Protein AF-A0AAD9IEH4-F1 (afdb_monomer_lite)

Sequence (125 aa):
MYKKLEMRAYPLPAQCAGTPILLVATNGQPGRPALPDRVPAGSHEATVAGTVTFDGNEFFMTQESFEAASDRHLIPSGQNMAFAWSGEPMYGWRVKHTETWIPSPPMPALERLERSIFRVTQPPE

Radius of gyration: 15.1 Å; chains: 1; bounding box: 33×26×39 Å

Structure (mmCIF, N/CA/C/O backbone):
data_AF-A0AAD9IEH4-F1
#
_entry.id   AF-A0AAD9IEH4-F1
#
loop_
_atom_site.group_PDB
_atom_site.id
_atom_site.type_symbol
_atom_site.label_atom_id
_atom_site.label_alt_id
_atom_site.label_comp_id
_atom_site.label_asym_id
_atom_site.label_entity_id
_atom_site.label_seq_id
_atom_site.pdbx_PDB_ins_code
_atom_site.Cartn_x
_atom_site.Cartn_y
_atom_site.Cartn_z
_atom_site.occupancy
_atom_site.B_iso_or_equiv
_atom_site.auth_seq_id
_atom_site.auth_comp_id
_atom_site.auth_asym_id
_atom_site.auth_atom_id
_atom_site.pdbx_PDB_model_num
ATOM 1 N N . MET A 1 1 ? 8.421 14.432 -3.559 1.00 60.78 1 MET A N 1
ATOM 2 C CA . MET A 1 1 ? 7.888 13.462 -4.540 1.00 60.78 1 MET A CA 1
ATOM 3 C C . MET A 1 1 ? 7.025 12.477 -3.768 1.00 60.78 1 MET A C 1
ATOM 5 O O . MET A 1 1 ? 7.474 12.027 -2.723 1.00 60.78 1 MET A O 1
ATOM 9 N N . TYR A 1 2 ? 5.793 12.215 -4.208 1.00 83.69 2 TYR A N 1
ATOM 10 C CA . TYR A 1 2 ? 4.881 11.281 -3.534 1.00 83.69 2 TYR A CA 1
ATOM 11 C C . TYR A 1 2 ? 4.807 9.973 -4.320 1.00 83.69 2 TYR A C 1
ATOM 13 O O . TYR A 1 2 ? 4.807 10.000 -5.551 1.00 83.69 2 TYR A O 1
ATOM 21 N N . LYS A 1 3 ? 4.748 8.843 -3.610 1.00 91.75 3 LYS A N 1
ATOM 22 C CA . LYS A 1 3 ? 4.622 7.511 -4.207 1.00 91.75 3 LYS A CA 1
ATOM 23 C C . LYS A 1 3 ? 3.256 7.373 -4.884 1.00 91.75 3 LYS A C 1
ATOM 25 O O . LYS A 1 3 ? 2.234 7.656 -4.268 1.00 91.75 3 LYS A O 1
ATOM 30 N N . LYS A 1 4 ? 3.247 6.936 -6.142 1.00 96.88 4 LYS A N 1
ATOM 31 C CA . LYS A 1 4 ? 2.040 6.735 -6.962 1.00 96.88 4 LYS A CA 1
ATOM 32 C C . LYS A 1 4 ? 1.713 5.260 -7.198 1.00 96.88 4 LYS A C 1
ATOM 34 O O . LYS A 1 4 ? 0.583 4.945 -7.556 1.00 96.88 4 LYS A O 1
ATOM 39 N N . LEU A 1 5 ? 2.685 4.369 -7.012 1.00 96.50 5 LEU A N 1
ATOM 40 C CA . LEU A 1 5 ? 2.527 2.926 -7.180 1.00 96.50 5 LEU A CA 1
ATOM 41 C C . LEU A 1 5 ? 3.004 2.190 -5.932 1.00 96.50 5 LEU A C 1
ATOM 43 O O . LEU A 1 5 ? 4.174 2.299 -5.570 1.00 96.50 5 LEU A O 1
ATOM 47 N N . GLU A 1 6 ? 2.125 1.414 -5.303 1.00 94.88 6 GLU A N 1
ATOM 48 C CA . GLU A 1 6 ? 2.500 0.484 -4.238 1.00 94.88 6 GLU A CA 1
ATOM 49 C C . GLU A 1 6 ? 2.818 -0.893 -4.828 1.00 94.88 6 GLU A C 1
ATOM 51 O O . GLU A 1 6 ? 1.941 -1.569 -5.359 1.00 94.88 6 GLU A O 1
ATOM 56 N N . MET A 1 7 ? 4.086 -1.304 -4.750 1.00 93.75 7 MET A N 1
ATOM 57 C CA . MET A 1 7 ? 4.559 -2.528 -5.403 1.00 93.75 7 MET A CA 1
ATOM 58 C C . MET A 1 7 ? 4.254 -3.781 -4.588 1.00 93.75 7 MET A C 1
ATOM 60 O O . MET A 1 7 ? 4.517 -3.841 -3.381 1.00 93.75 7 MET A O 1
ATOM 64 N N . ARG A 1 8 ? 3.720 -4.803 -5.260 1.00 92.56 8 ARG A N 1
ATOM 65 C CA . ARG A 1 8 ? 3.322 -6.092 -4.686 1.00 92.56 8 ARG A CA 1
ATOM 66 C C . ARG A 1 8 ? 3.585 -7.237 -5.662 1.00 92.56 8 ARG A C 1
ATOM 68 O O . ARG A 1 8 ? 3.663 -7.042 -6.870 1.00 92.56 8 ARG A O 1
ATOM 75 N N . ALA A 1 9 ? 3.676 -8.446 -5.114 1.00 91.00 9 ALA A N 1
ATOM 76 C CA . ALA A 1 9 ? 3.778 -9.691 -5.883 1.00 91.00 9 ALA A CA 1
ATOM 77 C C . ALA A 1 9 ? 2.406 -10.241 -6.329 1.00 91.00 9 ALA A C 1
ATOM 79 O O . ALA A 1 9 ? 2.334 -11.288 -6.959 1.00 91.00 9 ALA A O 1
ATOM 80 N N . TYR A 1 10 ? 1.312 -9.559 -5.979 1.00 92.06 10 TYR A N 1
ATOM 81 C CA . TYR A 1 10 ? -0.059 -9.969 -6.277 1.00 92.06 10 TYR A CA 1
ATOM 82 C C . TYR A 1 10 ? -0.915 -8.749 -6.655 1.00 92.06 10 TYR A C 1
ATOM 84 O O . TYR A 1 10 ? -0.612 -7.627 -6.220 1.00 92.06 10 TYR A O 1
ATOM 92 N N . PRO A 1 11 ? -1.973 -8.937 -7.464 1.00 95.06 11 PRO A N 1
ATOM 93 C CA . PRO A 1 11 ? -2.850 -7.844 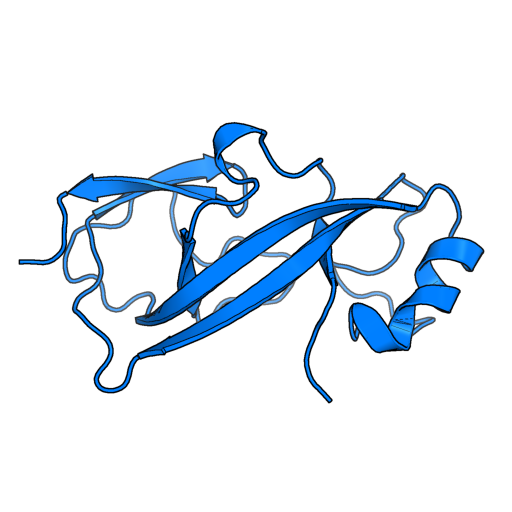-7.858 1.00 95.06 11 PRO A CA 1
ATOM 94 C C . PRO A 1 11 ? -3.636 -7.305 -6.660 1.00 95.06 11 PRO A C 1
ATOM 96 O O . PRO A 1 11 ? -3.922 -8.025 -5.705 1.00 95.06 11 PRO A O 1
ATOM 99 N N . LEU A 1 12 ? -4.026 -6.034 -6.737 1.00 94.94 12 LEU A N 1
ATOM 100 C CA . LEU A 1 12 ? -4.951 -5.412 -5.797 1.00 94.94 12 LEU A CA 1
ATOM 101 C C . LEU A 1 12 ? -6.246 -6.237 -5.753 1.00 94.94 12 LEU A C 1
ATOM 103 O O . LEU A 1 12 ? -6.872 -6.398 -6.808 1.00 94.94 12 LEU A O 1
ATOM 107 N N . PRO A 1 13 ? -6.677 -6.730 -4.578 1.00 94.25 13 PRO A N 1
ATOM 108 C CA . PRO A 1 13 ? -7.946 -7.436 -4.472 1.00 94.25 13 PRO A CA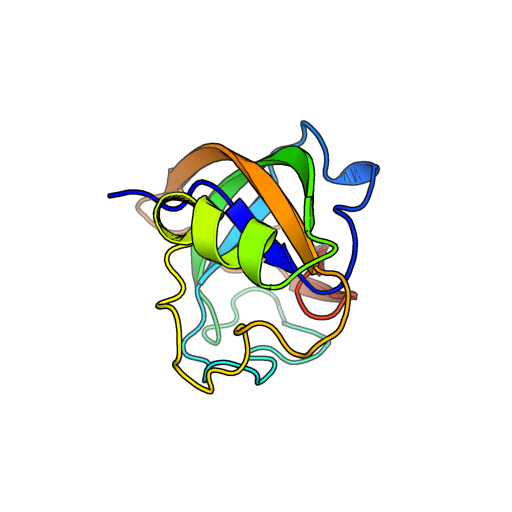 1
ATOM 109 C C . PRO A 1 13 ? -9.116 -6.547 -4.894 1.00 94.25 13 PRO A C 1
ATOM 111 O O . PRO A 1 13 ? -9.141 -5.355 -4.589 1.00 94.25 13 PRO A O 1
ATOM 114 N N . ALA A 1 14 ? -10.106 -7.121 -5.578 1.00 93.12 14 ALA A N 1
ATOM 115 C CA . ALA A 1 14 ? -11.207 -6.357 -6.167 1.00 93.12 14 ALA A CA 1
ATOM 116 C C . ALA A 1 14 ? -11.971 -5.512 -5.131 1.00 93.12 14 ALA A C 1
ATOM 118 O O . ALA A 1 14 ? -12.316 -4.367 -5.405 1.00 93.12 14 ALA A O 1
ATOM 119 N N . GLN A 1 15 ? -12.156 -6.036 -3.917 1.00 91.75 15 GLN A N 1
ATOM 120 C CA . GLN A 1 15 ? -12.817 -5.338 -2.810 1.00 91.75 15 GLN A CA 1
ATOM 121 C C . GLN A 1 15 ? -12.071 -4.082 -2.322 1.00 91.75 15 GLN A C 1
ATOM 123 O O . GLN A 1 15 ? -12.654 -3.230 -1.654 1.00 91.75 15 GLN A O 1
ATOM 128 N N . CYS A 1 16 ? -10.782 -3.967 -2.642 1.00 93.62 16 CYS A N 1
ATOM 129 C CA . CYS A 1 16 ? -9.928 -2.844 -2.268 1.00 93.62 16 CYS A CA 1
ATOM 130 C C . CYS A 1 16 ? -9.925 -1.724 -3.324 1.00 93.62 16 CYS A C 1
ATOM 132 O O . CYS A 1 16 ? -9.477 -0.616 -3.034 1.00 93.62 16 CYS A O 1
ATOM 134 N N . ALA A 1 17 ? -10.397 -1.985 -4.546 1.00 95.38 17 ALA A N 1
ATOM 135 C CA . ALA A 1 17 ? -10.411 -0.994 -5.617 1.00 95.38 17 ALA A CA 1
ATOM 136 C C . ALA A 1 17 ? -11.532 0.035 -5.406 1.00 95.38 17 ALA A C 1
ATOM 138 O O . ALA A 1 17 ? -12.699 -0.316 -5.267 1.00 95.38 17 ALA A O 1
ATOM 139 N N . GLY A 1 18 ? -11.177 1.321 -5.401 1.00 96.06 18 GLY A N 1
ATOM 140 C CA . GLY A 1 18 ? -12.109 2.438 -5.228 1.00 96.06 18 GLY A CA 1
ATOM 141 C C . GLY A 1 18 ? -12.583 2.671 -3.790 1.00 96.06 18 GLY A C 1
ATOM 142 O O . GLY A 1 18 ? -13.258 3.668 -3.544 1.00 96.06 18 GLY A O 1
ATOM 143 N N . THR A 1 19 ? -12.198 1.809 -2.850 1.00 94.62 19 THR A N 1
ATOM 144 C CA . THR A 1 19 ? -12.570 1.903 -1.434 1.00 94.62 19 THR A CA 1
ATOM 145 C C . THR A 1 19 ? -11.416 2.508 -0.627 1.00 94.62 19 THR A C 1
ATOM 147 O O . THR A 1 19 ? -10.275 2.079 -0.812 1.00 94.62 19 THR A O 1
ATOM 150 N N . PRO A 1 20 ? -11.665 3.466 0.285 1.00 96.00 20 PRO A N 1
ATOM 151 C CA . PRO A 1 20 ? -10.658 3.906 1.247 1.00 96.00 20 PRO A CA 1
ATOM 152 C C . PRO A 1 20 ? -10.260 2.772 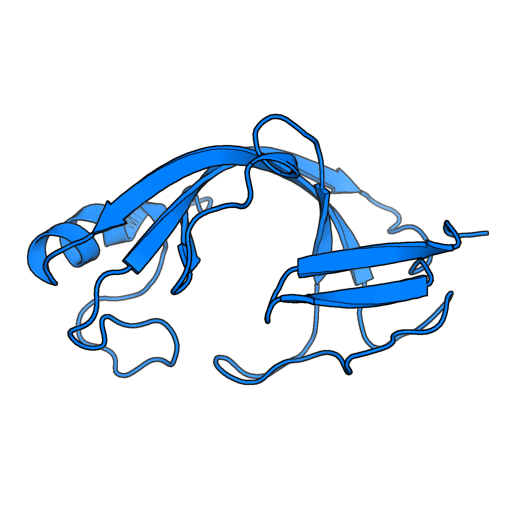2.201 1.00 96.00 20 PRO A C 1
ATOM 154 O O . PRO A 1 20 ? -11.113 2.128 2.809 1.00 96.00 20 PRO A O 1
ATOM 157 N N . ILE A 1 21 ? -8.958 2.539 2.348 1.00 95.25 21 ILE A N 1
ATOM 158 C CA . ILE A 1 21 ? -8.377 1.507 3.217 1.00 95.25 21 ILE A CA 1
ATOM 159 C C . ILE A 1 21 ? -7.506 2.198 4.257 1.00 95.25 21 ILE A C 1
ATOM 161 O O . ILE A 1 21 ? -6.788 3.139 3.921 1.00 95.25 21 ILE A O 1
ATOM 165 N N . LEU A 1 22 ? -7.528 1.720 5.502 1.0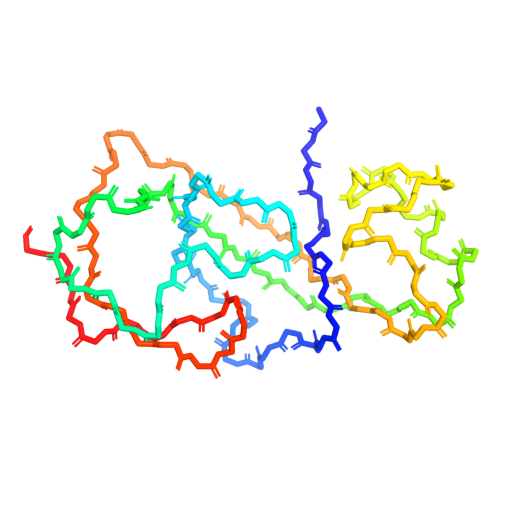0 95.56 22 LEU A N 1
ATOM 166 C CA . LEU A 1 22 ? -6.636 2.228 6.542 1.00 95.56 22 LEU A CA 1
ATOM 167 C C . LEU A 1 22 ? -5.170 2.008 6.151 1.00 95.56 22 LEU A C 1
ATOM 169 O O . LEU A 1 22 ? -4.748 0.892 5.842 1.00 95.56 22 LEU A O 1
ATOM 173 N N . LEU A 1 23 ? -4.392 3.084 6.207 1.00 95.44 23 LEU A N 1
ATOM 174 C CA . LEU A 1 23 ? -2.950 3.053 6.044 1.00 95.44 23 LEU A CA 1
ATOM 175 C C . LEU A 1 23 ? -2.307 2.895 7.422 1.00 95.44 23 LEU A C 1
ATOM 177 O O . LEU A 1 23 ? -2.414 3.775 8.276 1.00 95.44 23 LEU A O 1
ATOM 181 N N . VAL A 1 24 ? -1.628 1.770 7.624 1.00 94.44 24 VAL A N 1
ATOM 182 C CA . VAL A 1 24 ? -0.967 1.428 8.885 1.00 94.44 24 VAL A CA 1
ATOM 183 C C . VAL A 1 24 ? 0.545 1.564 8.709 1.00 94.44 24 VAL A C 1
ATOM 185 O O . VAL A 1 24 ? 1.146 0.880 7.880 1.00 94.44 24 VAL A O 1
ATOM 188 N N . ALA A 1 25 ? 1.158 2.460 9.480 1.00 92.25 25 ALA A N 1
ATOM 189 C CA . ALA A 1 25 ? 2.600 2.663 9.522 1.00 92.25 25 ALA A CA 1
ATOM 190 C C . ALA A 1 25 ? 3.234 1.761 10.588 1.00 92.25 25 ALA A C 1
ATOM 192 O O . ALA A 1 25 ? 2.737 1.670 11.708 1.00 92.25 25 ALA A O 1
ATOM 193 N N . THR A 1 26 ? 4.345 1.111 10.245 1.00 91.19 26 THR A N 1
ATOM 194 C CA . THR A 1 26 ? 5.051 0.153 11.113 1.00 91.19 26 THR A CA 1
ATOM 195 C C . THR A 1 26 ? 6.545 0.451 11.125 1.00 91.19 26 THR A C 1
ATOM 197 O O . THR A 1 26 ? 7.074 0.893 10.106 1.00 91.19 26 THR A O 1
ATOM 200 N N . ASN A 1 27 ? 7.250 0.085 12.196 1.00 83.69 27 ASN A N 1
ATOM 201 C CA . ASN A 1 27 ? 8.714 0.212 12.291 1.00 83.69 27 ASN A CA 1
ATOM 202 C C . ASN A 1 27 ? 9.475 -1.030 11.773 1.00 83.69 27 ASN A C 1
ATOM 204 O O . ASN A 1 27 ? 10.607 -1.292 12.179 1.00 83.69 27 ASN A O 1
ATOM 208 N N . GLY A 1 28 ? 8.844 -1.839 10.916 1.00 77.94 28 GLY A N 1
ATOM 209 C CA . GLY A 1 28 ? 9.425 -3.082 10.409 1.00 77.94 28 GLY A CA 1
ATOM 210 C C . GLY A 1 28 ? 10.567 -2.879 9.411 1.00 77.94 28 GLY A C 1
ATOM 211 O O . GLY A 1 28 ? 10.719 -1.828 8.794 1.00 77.94 28 GLY A O 1
ATOM 212 N N . GLN A 1 29 ? 11.363 -3.933 9.221 1.00 78.00 29 GLN A N 1
ATOM 213 C CA . GLN A 1 29 ? 12.438 -3.961 8.227 1.00 78.00 29 GLN A CA 1
ATOM 214 C C . GLN A 1 29 ? 11.886 -4.282 6.825 1.00 78.00 29 GLN A C 1
ATOM 216 O O . GLN A 1 29 ? 11.008 -5.146 6.709 1.00 78.00 29 GLN A O 1
ATOM 221 N N . PRO A 1 30 ? 12.419 -3.672 5.747 1.00 72.75 30 PRO A N 1
ATOM 222 C CA . PRO A 1 30 ? 12.055 -4.019 4.375 1.00 72.75 30 PRO A CA 1
ATOM 223 C C . PRO A 1 30 ? 12.100 -5.532 4.127 1.00 72.75 30 PRO A C 1
ATOM 225 O O . PRO A 1 30 ? 13.043 -6.218 4.517 1.00 72.75 30 PRO A O 1
ATOM 228 N N . GLY A 1 31 ? 11.064 -6.069 3.483 1.00 71.25 31 GLY A N 1
ATOM 229 C CA . GLY A 1 31 ? 10.980 -7.498 3.177 1.00 71.25 31 GLY A CA 1
ATOM 230 C C . GLY A 1 31 ? 10.569 -8.409 4.331 1.00 71.25 31 GLY A C 1
ATOM 231 O O . GLY A 1 31 ? 10.344 -9.594 4.091 1.00 71.25 31 GLY A O 1
ATOM 232 N N . ARG A 1 32 ? 10.393 -7.906 5.554 1.00 77.75 32 ARG A N 1
ATOM 233 C CA . ARG A 1 32 ? 9.877 -8.703 6.675 1.00 77.75 32 ARG A CA 1
ATOM 234 C C . ARG A 1 32 ? 8.471 -8.232 7.049 1.00 77.75 32 ARG A C 1
ATOM 236 O O . ARG A 1 32 ? 8.244 -7.025 7.097 1.00 77.75 32 ARG A O 1
ATOM 243 N N . PRO A 1 33 ? 7.509 -9.145 7.284 1.00 79.06 33 PRO A N 1
ATOM 244 C CA . PRO A 1 33 ? 6.233 -8.761 7.873 1.00 79.06 33 PRO A CA 1
ATOM 245 C C . PRO A 1 33 ? 6.488 -8.031 9.194 1.00 79.06 33 PRO A C 1
ATOM 247 O O . PRO A 1 33 ? 7.167 -8.559 10.070 1.00 79.06 33 PRO A O 1
ATOM 250 N N . ALA A 1 34 ? 5.997 -6.798 9.298 1.00 85.50 34 ALA A N 1
ATOM 251 C CA . ALA A 1 34 ? 6.223 -5.954 10.468 1.00 85.50 34 ALA A CA 1
ATOM 252 C C . ALA A 1 34 ? 5.233 -6.228 11.608 1.00 85.50 34 ALA A C 1
ATOM 254 O O . ALA A 1 34 ? 5.527 -5.925 12.755 1.00 85.50 34 ALA A O 1
ATOM 255 N N . LEU A 1 35 ? 4.071 -6.787 11.270 1.00 91.31 35 LEU A N 1
ATOM 256 C CA . LEU A 1 35 ? 3.005 -7.123 12.208 1.00 91.31 35 LEU A CA 1
ATOM 257 C C . LEU A 1 35 ? 2.830 -8.644 12.279 1.00 91.31 35 LEU A C 1
ATOM 259 O O . LEU A 1 35 ? 3.128 -9.317 11.288 1.00 91.31 35 LEU A O 1
ATOM 263 N N . PRO A 1 36 ? 2.332 -9.193 13.394 1.00 93.12 36 PRO A N 1
ATOM 264 C CA . PRO A 1 36 ? 1.862 -10.575 13.479 1.00 93.12 36 PRO A CA 1
ATOM 265 C C . PRO A 1 36 ? 0.580 -10.787 12.653 1.00 93.12 36 PRO A C 1
ATOM 267 O O . PRO A 1 36 ? 0.045 -9.859 12.046 1.00 93.12 36 PRO A O 1
ATOM 270 N N . ASP A 1 37 ? 0.075 -12.021 12.602 1.00 95.38 37 ASP A N 1
ATOM 271 C CA . ASP A 1 37 ? -1.176 -12.338 11.891 1.00 95.38 37 ASP A CA 1
ATOM 272 C C . ASP A 1 37 ? -2.423 -11.788 12.590 1.00 95.38 37 ASP A C 1
ATOM 274 O O . ASP A 1 37 ? -3.466 -11.620 11.961 1.00 95.38 37 ASP A O 1
ATOM 278 N N . ARG A 1 38 ? -2.315 -11.489 13.887 1.00 95.62 38 ARG A N 1
ATOM 279 C CA . ARG A 1 38 ? -3.376 -10.896 14.699 1.00 95.62 38 ARG A CA 1
ATOM 280 C C . ARG A 1 38 ? -2.818 -9.742 15.506 1.00 95.62 38 ARG A C 1
ATOM 282 O O . ARG A 1 38 ? -1.883 -9.942 16.274 1.00 95.62 38 ARG A O 1
ATOM 289 N N . VAL A 1 39 ? -3.420 -8.570 15.357 1.00 95.12 39 VAL A N 1
ATOM 290 C CA . VAL A 1 39 ? -3.062 -7.366 16.111 1.00 95.12 39 VAL A CA 1
ATOM 291 C C . VAL A 1 39 ? -4.247 -7.012 17.011 1.00 95.12 39 VAL A C 1
ATOM 293 O O . VAL A 1 39 ? -5.350 -6.835 16.490 1.00 95.12 39 VAL A O 1
ATOM 296 N N . PRO A 1 40 ? -4.074 -6.939 18.341 1.00 95.25 40 PRO A N 1
ATOM 297 C CA . PRO A 1 40 ? -5.150 -6.530 19.238 1.00 95.25 40 PRO A CA 1
ATOM 298 C C . PRO A 1 40 ? -5.472 -5.035 19.077 1.00 95.25 40 PRO A C 1
ATOM 300 O O . PRO A 1 40 ? -4.608 -4.243 18.691 1.00 95.25 40 PRO A O 1
ATOM 303 N N . ALA A 1 41 ? -6.706 -4.645 19.407 1.00 95.38 41 ALA A N 1
ATOM 304 C CA . ALA A 1 41 ? -7.086 -3.235 19.478 1.00 95.38 41 ALA A CA 1
ATOM 305 C C . ALA A 1 41 ? -6.197 -2.483 20.486 1.00 95.38 41 ALA A C 1
ATOM 307 O O . ALA A 1 41 ? -5.789 -3.040 21.506 1.00 95.38 41 ALA A O 1
ATOM 308 N N . GLY A 1 42 ? -5.864 -1.231 20.175 1.00 93.69 42 GLY A N 1
ATOM 309 C CA . GLY A 1 42 ? -4.967 -0.402 20.982 1.00 93.69 42 GLY A CA 1
ATOM 310 C C . GLY A 1 42 ? -3.485 -0.788 20.906 1.00 93.69 42 GLY A C 1
ATOM 311 O O . GLY A 1 42 ? -2.686 -0.219 21.644 1.00 93.69 42 GLY A O 1
ATOM 312 N N . SER A 1 43 ? -3.092 -1.727 20.034 1.00 93.00 43 SER A N 1
ATOM 313 C CA . SER A 1 43 ? -1.681 -2.104 19.866 1.00 93.00 43 SER A CA 1
ATOM 314 C C . SER A 1 43 ? -0.794 -0.902 19.518 1.00 93.00 43 SER A C 1
ATOM 316 O O . SER A 1 43 ? -1.164 -0.052 18.711 1.00 93.00 43 SER A O 1
ATOM 318 N N . HIS A 1 44 ? 0.414 -0.879 20.087 1.00 91.19 44 HIS A N 1
ATOM 319 C CA . HIS A 1 44 ? 1.453 0.118 19.807 1.00 91.19 44 HIS A CA 1
ATOM 320 C C . HIS A 1 44 ? 2.485 -0.349 18.766 1.00 91.19 44 HIS A C 1
ATOM 322 O O . HIS A 1 44 ? 3.449 0.362 18.491 1.00 91.19 44 HIS A O 1
ATOM 328 N N . GLU A 1 45 ? 2.319 -1.543 18.185 1.00 89.00 45 GLU A N 1
ATOM 329 C CA . GLU A 1 45 ? 3.230 -2.071 17.153 1.00 89.00 45 GLU A CA 1
ATOM 330 C C . GLU A 1 45 ? 3.142 -1.298 15.827 1.00 89.00 45 GLU A C 1
ATOM 332 O O . GLU A 1 45 ? 4.038 -1.378 14.980 1.00 89.00 45 GLU A O 1
ATOM 337 N N . ALA A 1 46 ? 2.057 -0.547 15.644 1.00 93.00 46 ALA A N 1
ATOM 338 C CA . ALA A 1 46 ? 1.802 0.263 14.472 1.00 93.00 46 ALA A CA 1
ATOM 339 C C . ALA A 1 46 ? 0.955 1.492 14.803 1.00 93.00 46 ALA A C 1
ATOM 341 O O . ALA A 1 46 ? 0.352 1.585 15.870 1.00 93.00 46 ALA A O 1
ATOM 342 N N . THR A 1 47 ? 0.873 2.403 13.839 1.00 94.12 47 THR A N 1
ATOM 343 C CA . THR A 1 47 ? 0.066 3.619 13.931 1.00 94.12 47 THR A CA 1
ATOM 344 C C . THR A 1 47 ? -0.835 3.734 12.711 1.00 94.12 47 THR A C 1
ATOM 346 O O . THR A 1 47 ? -0.374 3.569 11.579 1.00 94.12 47 THR A O 1
ATOM 349 N N . VAL A 1 48 ? -2.111 4.073 12.913 1.00 95.50 48 VAL A N 1
ATOM 350 C CA . VAL A 1 48 ? -2.995 4.463 11.808 1.00 95.50 48 VAL A CA 1
ATOM 351 C C . VAL A 1 48 ? -2.564 5.841 11.306 1.00 95.50 48 VAL A C 1
ATOM 353 O O . VAL A 1 48 ? -2.740 6.854 11.982 1.00 95.50 48 VAL A O 1
ATOM 356 N N . ALA A 1 49 ? -1.974 5.880 10.115 1.00 95.88 49 ALA A N 1
ATOM 357 C CA . ALA A 1 49 ? -1.484 7.107 9.491 1.00 95.88 49 ALA A CA 1
ATOM 358 C C . ALA A 1 49 ? -2.582 7.858 8.716 1.00 95.88 49 ALA A C 1
ATOM 360 O O . ALA A 1 49 ? -2.436 9.046 8.434 1.00 95.88 49 ALA A O 1
ATOM 361 N N . GLY A 1 50 ? -3.673 7.170 8.374 1.00 96.75 50 GLY A N 1
ATOM 362 C CA . GLY A 1 50 ? -4.807 7.727 7.647 1.00 96.75 50 GLY A CA 1
ATOM 363 C C . GLY A 1 50 ? -5.418 6.706 6.696 1.00 96.75 50 GLY A C 1
ATOM 364 O O . GLY A 1 50 ? -5.517 5.528 7.048 1.00 96.75 50 GLY A O 1
ATOM 365 N N . THR A 1 51 ? -5.797 7.126 5.489 1.00 97.06 51 THR A N 1
ATOM 366 C CA . THR A 1 51 ? -6.356 6.236 4.463 1.00 97.06 51 THR A CA 1
ATOM 367 C C . THR A 1 51 ? -5.642 6.342 3.121 1.00 97.06 51 THR A C 1
ATOM 369 O O . THR A 1 51 ? -5.029 7.352 2.775 1.00 97.06 51 THR A O 1
ATOM 372 N N . VAL A 1 52 ? -5.739 5.272 2.336 1.00 97.69 52 VAL A N 1
ATOM 373 C CA . VAL A 1 52 ? -5.327 5.222 0.935 1.00 97.69 52 VAL A CA 1
ATOM 374 C C . VAL A 1 52 ? -6.442 4.608 0.098 1.00 97.69 52 VAL A C 1
ATOM 376 O O . VAL A 1 52 ? -7.069 3.630 0.496 1.00 97.69 52 VAL A O 1
ATOM 379 N N . THR A 1 53 ? -6.696 5.185 -1.072 1.00 97.81 53 THR A N 1
ATOM 380 C CA . THR A 1 53 ? -7.590 4.623 -2.088 1.00 97.81 53 THR A CA 1
ATOM 381 C C . THR A 1 53 ? -6.773 4.247 -3.312 1.00 97.81 53 THR A C 1
ATOM 383 O O . THR A 1 53 ? -6.029 5.077 -3.844 1.00 97.81 53 THR A O 1
ATOM 386 N N . PHE A 1 54 ? -6.951 3.017 -3.787 1.00 97.69 54 PHE A N 1
ATOM 387 C CA . PHE A 1 54 ? -6.349 2.537 -5.027 1.00 97.69 54 PHE A CA 1
ATOM 388 C C . PHE A 1 54 ? -7.392 2.453 -6.141 1.00 97.69 54 PHE A C 1
ATOM 390 O O . PHE A 1 54 ? -8.552 2.155 -5.869 1.00 97.69 54 PHE A O 1
ATOM 397 N N . ASP A 1 55 ? -7.005 2.686 -7.396 1.00 96.38 55 ASP A N 1
ATOM 398 C CA . ASP A 1 55 ? -7.926 2.622 -8.549 1.00 96.38 55 ASP A CA 1
ATOM 399 C C . ASP A 1 55 ? -7.587 1.544 -9.585 1.00 96.38 55 ASP A C 1
ATOM 401 O O . ASP A 1 55 ? -8.154 1.502 -10.679 1.00 96.38 55 ASP A O 1
ATOM 405 N N . GLY A 1 56 ? -6.670 0.645 -9.234 1.00 96.00 56 GLY A N 1
ATOM 406 C CA . GLY A 1 56 ? -6.378 -0.552 -10.005 1.00 96.00 56 GLY A CA 1
ATOM 407 C C . GLY A 1 56 ? -4.905 -0.917 -9.995 1.00 96.00 56 GLY A C 1
ATOM 408 O O . GLY A 1 56 ? -4.141 -0.513 -9.118 1.00 96.00 56 GLY A O 1
ATOM 409 N N . ASN A 1 57 ? -4.530 -1.712 -10.993 1.00 96.50 57 ASN A N 1
ATOM 410 C CA . ASN A 1 57 ? -3.203 -2.290 -11.126 1.00 96.50 57 ASN A CA 1
ATOM 411 C C . ASN A 1 57 ? -2.519 -1.792 -12.393 1.00 96.50 57 ASN A C 1
ATOM 413 O O . ASN A 1 57 ? -3.144 -1.672 -13.449 1.00 96.50 57 ASN A O 1
ATOM 417 N N . GLU A 1 58 ? -1.224 -1.568 -12.280 1.00 97.19 58 GLU A N 1
ATOM 418 C CA . GLU A 1 58 ? -0.279 -1.590 -13.383 1.00 97.19 58 GLU A CA 1
ATOM 419 C C . GLU A 1 58 ? 0.561 -2.856 -13.276 1.00 97.19 58 GLU A C 1
ATOM 421 O O . GLU A 1 58 ? 0.914 -3.275 -12.173 1.00 97.19 58 GLU A O 1
ATOM 426 N N . PHE A 1 59 ? 0.835 -3.491 -14.409 1.00 96.50 59 PHE A N 1
ATOM 427 C CA . PHE A 1 59 ? 1.493 -4.786 -14.443 1.00 96.50 59 PHE A CA 1
ATOM 428 C C . PHE A 1 59 ? 2.841 -4.682 -15.138 1.00 96.50 59 PHE A C 1
ATOM 430 O O . PHE A 1 59 ? 2.934 -4.167 -16.252 1.00 96.50 59 PHE A O 1
ATOM 437 N N . PHE A 1 60 ? 3.869 -5.189 -14.471 1.00 96.25 60 PHE A N 1
ATOM 438 C CA . PHE A 1 60 ? 5.245 -5.156 -14.934 1.00 96.25 60 PHE A CA 1
ATOM 439 C C . PHE A 1 60 ? 5.686 -6.581 -15.231 1.00 96.25 60 PHE A C 1
ATOM 441 O O . PHE A 1 60 ? 5.792 -7.402 -14.323 1.00 96.25 60 PHE A O 1
ATOM 448 N N . MET A 1 61 ? 5.920 -6.864 -16.511 1.00 96.19 61 MET A N 1
ATOM 449 C CA . MET A 1 61 ? 6.370 -8.175 -16.996 1.00 96.19 61 MET A CA 1
ATOM 450 C C . MET A 1 61 ? 7.879 -8.243 -17.201 1.00 96.19 61 MET A C 1
ATOM 452 O O . MET A 1 61 ? 8.442 -9.329 -17.290 1.00 96.19 61 MET A O 1
ATOM 456 N N . THR A 1 62 ? 8.534 -7.087 -17.292 1.00 95.12 62 THR A N 1
ATOM 457 C CA . THR A 1 62 ? 9.970 -6.987 -17.540 1.00 95.12 62 THR A CA 1
ATOM 458 C C . THR A 1 62 ? 10.609 -6.002 -16.574 1.00 95.12 62 THR A C 1
ATOM 460 O O . THR A 1 62 ? 9.981 -5.017 -16.171 1.00 95.12 62 THR A O 1
ATOM 463 N N . GLN A 1 63 ? 11.887 -6.229 -16.265 1.00 93.31 63 GLN A N 1
ATOM 464 C CA . GLN A 1 63 ? 12.697 -5.305 -15.470 1.00 93.31 63 GLN A CA 1
ATOM 465 C C . GLN A 1 63 ? 12.704 -3.897 -16.072 1.00 93.31 63 GLN A C 1
ATOM 467 O O . GLN A 1 63 ? 12.537 -2.927 -15.346 1.00 93.31 63 GLN A O 1
ATOM 472 N N . GLU A 1 64 ? 12.819 -3.788 -17.396 1.00 94.31 64 GLU A N 1
ATOM 473 C CA . GLU A 1 64 ? 12.796 -2.506 -18.107 1.00 94.31 64 GLU A CA 1
ATOM 474 C C . GLU A 1 64 ? 11.497 -1.730 -17.844 1.00 94.31 64 GLU A C 1
ATOM 476 O O . GLU A 1 64 ? 11.540 -0.553 -17.488 1.00 94.31 64 GLU A O 1
ATOM 481 N N . SER A 1 65 ? 10.337 -2.395 -17.941 1.00 95.38 65 SER A N 1
ATOM 482 C CA . SER A 1 65 ? 9.044 -1.753 -17.662 1.00 95.38 65 SER A CA 1
ATOM 483 C C . SER A 1 65 ? 8.918 -1.302 -16.204 1.00 95.38 65 SER A C 1
ATOM 485 O O . SER A 1 65 ? 8.339 -0.251 -15.934 1.00 95.38 65 SER A O 1
ATOM 487 N N . PHE A 1 66 ? 9.479 -2.079 -15.273 1.00 94.56 66 PHE A N 1
ATOM 488 C CA . PHE A 1 66 ? 9.519 -1.745 -13.854 1.00 94.56 66 PHE A CA 1
ATOM 489 C C . PHE A 1 66 ? 10.425 -0.532 -13.602 1.00 94.56 66 PHE A C 1
ATOM 491 O O . PHE A 1 66 ? 9.984 0.452 -13.021 1.00 94.56 66 PHE A O 1
ATOM 498 N N . GLU A 1 67 ? 11.660 -0.540 -14.103 1.00 93.31 67 GLU A N 1
ATOM 499 C CA . GLU A 1 67 ? 12.626 0.550 -13.912 1.00 93.31 67 GLU A CA 1
ATOM 500 C C . GLU A 1 67 ? 12.165 1.869 -14.548 1.00 93.31 67 GLU A C 1
ATOM 502 O O . GLU A 1 67 ? 12.384 2.944 -13.976 1.00 93.31 67 GLU A O 1
ATOM 507 N N . ALA A 1 68 ? 11.452 1.797 -15.676 1.00 94.12 68 ALA A N 1
ATOM 508 C CA . ALA A 1 68 ? 10.816 2.953 -16.307 1.00 94.12 68 ALA A CA 1
ATOM 509 C C . ALA A 1 68 ? 9.739 3.610 -15.421 1.00 94.12 68 ALA A C 1
ATOM 511 O O . ALA A 1 68 ? 9.380 4.763 -15.643 1.00 94.12 68 ALA A O 1
ATOM 512 N N . ALA A 1 69 ? 9.228 2.901 -14.410 1.00 94.69 69 ALA A N 1
ATOM 513 C CA . ALA A 1 69 ? 8.258 3.396 -13.438 1.00 94.69 69 ALA A CA 1
ATOM 514 C C . ALA A 1 69 ? 8.887 3.824 -12.095 1.00 94.69 69 ALA A C 1
ATOM 516 O O . ALA A 1 69 ? 8.152 4.080 -11.130 1.00 94.69 69 ALA A O 1
ATOM 517 N N . SER A 1 70 ? 10.220 3.916 -12.013 1.00 93.12 70 SER A N 1
ATOM 518 C CA . SER A 1 70 ? 10.956 4.200 -10.769 1.00 93.12 70 SER A CA 1
ATOM 519 C C . SER A 1 70 ? 10.564 5.507 -10.083 1.00 93.12 70 SER A C 1
ATOM 521 O O . SER A 1 70 ? 10.511 5.563 -8.852 1.00 93.12 70 SER A O 1
ATOM 523 N N . ASP A 1 71 ? 10.186 6.529 -10.846 1.00 93.31 71 ASP A N 1
ATOM 524 C CA . ASP A 1 71 ? 9.681 7.811 -10.345 1.00 93.31 71 ASP A CA 1
ATOM 525 C C . ASP A 1 71 ? 8.310 7.698 -9.648 1.00 93.31 71 ASP A C 1
ATOM 527 O O . ASP A 1 71 ? 7.944 8.541 -8.824 1.00 93.31 71 ASP A O 1
ATOM 531 N N . ARG A 1 72 ? 7.544 6.644 -9.950 1.00 95.06 72 ARG A N 1
ATOM 532 C CA . ARG A 1 72 ? 6.203 6.401 -9.405 1.00 95.06 72 ARG A CA 1
ATOM 533 C C . ARG A 1 72 ? 6.210 5.447 -8.221 1.00 95.06 72 ARG A C 1
ATOM 535 O O . ARG A 1 72 ? 5.431 5.660 -7.290 1.00 95.06 72 ARG A O 1
ATOM 542 N N . HIS A 1 73 ? 7.059 4.421 -8.220 1.00 93.50 73 HIS A N 1
ATOM 543 C CA . HIS A 1 73 ? 7.154 3.483 -7.093 1.00 93.50 73 HIS A CA 1
ATOM 544 C C . HIS A 1 73 ? 8.279 3.802 -6.097 1.00 93.50 73 HIS A C 1
ATOM 546 O O . HIS A 1 73 ? 8.267 3.263 -4.989 1.00 93.50 73 HIS A O 1
ATOM 552 N N . LEU A 1 74 ? 9.212 4.695 -6.449 1.00 92.38 74 LEU A N 1
ATOM 553 C CA . LEU A 1 74 ? 10.316 5.167 -5.600 1.00 92.38 74 LEU A CA 1
ATOM 554 C C . LEU A 1 74 ? 11.273 4.060 -5.127 1.00 92.38 74 LEU A C 1
ATOM 556 O O . LEU A 1 74 ? 11.855 4.159 -4.049 1.00 92.38 74 LEU A O 1
ATOM 560 N N . ILE A 1 75 ? 11.432 2.997 -5.920 1.00 89.44 75 ILE A N 1
ATOM 561 C CA . ILE A 1 75 ? 12.408 1.928 -5.648 1.00 89.44 75 ILE A CA 1
ATOM 562 C C . ILE A 1 75 ? 13.595 2.189 -6.577 1.00 89.44 75 ILE A C 1
ATOM 564 O O . ILE A 1 75 ? 13.390 2.186 -7.792 1.00 89.44 75 ILE A O 1
ATOM 568 N N . PRO A 1 76 ? 14.801 2.461 -6.047 1.00 83.25 76 PRO A N 1
ATOM 569 C CA . PRO A 1 76 ? 15.970 2.734 -6.875 1.00 83.25 76 PRO A CA 1
ATOM 570 C C . 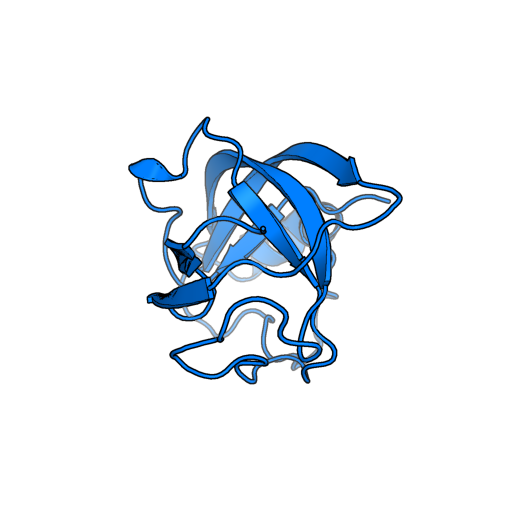PRO A 1 76 ? 16.334 1.546 -7.773 1.00 83.25 76 PRO A C 1
ATOM 572 O O . PRO A 1 76 ? 16.340 0.401 -7.316 1.00 83.25 76 PRO A O 1
ATOM 575 N N . SER A 1 77 ? 16.693 1.820 -9.028 1.00 79.50 77 SER A N 1
ATOM 576 C CA . SER A 1 77 ? 17.206 0.804 -9.952 1.00 79.50 77 SER A CA 1
ATOM 577 C C . SER A 1 77 ? 18.535 0.217 -9.461 1.00 79.50 77 SER A C 1
ATOM 579 O O . SER A 1 77 ? 19.332 0.897 -8.810 1.00 79.50 77 SER A O 1
ATOM 581 N N . GLY A 1 78 ? 18.787 -1.053 -9.784 1.00 67.06 78 GLY A N 1
ATOM 582 C CA . GLY A 1 78 ? 20.077 -1.713 -9.543 1.00 67.06 78 GLY A CA 1
ATOM 583 C C . GLY A 1 78 ? 20.414 -2.046 -8.083 1.00 67.06 78 GLY A C 1
ATOM 584 O O . GLY A 1 78 ? 21.486 -2.590 -7.825 1.00 67.06 78 GLY A O 1
ATOM 585 N N . GLN A 1 79 ? 19.533 -1.760 -7.119 1.00 66.06 79 GLN A N 1
ATOM 586 C CA . GLN A 1 79 ? 19.740 -2.158 -5.725 1.00 66.06 79 GLN A CA 1
ATOM 587 C C . GLN A 1 79 ? 19.039 -3.484 -5.423 1.00 66.06 79 GLN A C 1
ATOM 589 O O . GLN A 1 79 ? 17.856 -3.647 -5.706 1.00 66.06 79 GLN A O 1
ATOM 594 N N . ASN A 1 80 ? 19.751 -4.416 -4.782 1.00 64.88 80 ASN A N 1
ATOM 595 C CA . ASN A 1 80 ? 19.177 -5.664 -4.278 1.00 64.88 80 ASN A CA 1
ATOM 596 C C . ASN A 1 80 ? 18.375 -5.393 -2.991 1.00 64.88 80 ASN A C 1
ATOM 598 O O . ASN A 1 80 ? 18.822 -5.669 -1.878 1.00 64.88 80 ASN A O 1
ATOM 602 N N . MET A 1 81 ? 17.219 -4.749 -3.146 1.00 70.69 81 MET A N 1
ATOM 603 C CA . MET A 1 81 ? 16.271 -4.500 -2.063 1.00 70.69 81 MET A CA 1
ATOM 604 C C . MET A 1 81 ? 15.167 -5.552 -2.080 1.00 70.69 81 MET A C 1
ATOM 606 O O . MET A 1 81 ? 14.814 -6.083 -3.126 1.00 70.69 81 MET A O 1
ATOM 610 N N . ALA A 1 82 ? 14.529 -5.780 -0.932 1.00 69.31 82 ALA A N 1
ATOM 611 C CA . ALA A 1 82 ? 13.429 -6.739 -0.797 1.00 69.31 82 ALA A CA 1
ATOM 612 C C . ALA A 1 82 ? 12.206 -6.487 -1.710 1.00 69.31 82 ALA A C 1
ATOM 614 O O . ALA A 1 82 ? 11.306 -7.323 -1.766 1.00 69.31 82 ALA A O 1
ATOM 615 N N . PHE A 1 83 ? 12.154 -5.332 -2.377 1.00 73.44 83 PHE A N 1
ATOM 616 C CA . PHE A 1 83 ? 11.094 -4.927 -3.302 1.00 73.44 83 PHE A CA 1
ATOM 617 C C . PHE A 1 83 ? 11.620 -4.618 -4.712 1.00 73.44 83 PHE A C 1
ATOM 619 O O . PHE A 1 83 ? 10.874 -4.093 -5.535 1.00 73.44 83 PHE A O 1
ATOM 626 N N . ALA A 1 84 ? 12.899 -4.893 -4.977 1.00 83.06 84 ALA A N 1
ATOM 627 C CA . ALA A 1 84 ? 13.462 -4.789 -6.313 1.00 83.06 84 ALA A CA 1
ATOM 628 C C . ALA A 1 84 ? 12.904 -5.891 -7.221 1.00 83.06 84 ALA A C 1
ATOM 630 O O . ALA A 1 84 ? 12.364 -6.896 -6.750 1.00 83.06 84 ALA A O 1
ATOM 631 N N . TRP A 1 85 ? 13.060 -5.692 -8.528 1.00 84.88 85 TRP A N 1
ATOM 632 C CA . TRP A 1 85 ? 12.698 -6.692 -9.520 1.00 84.88 85 TRP A CA 1
ATOM 633 C C . TRP A 1 85 ? 13.420 -8.018 -9.242 1.00 84.88 85 TRP A C 1
ATOM 635 O O . TRP A 1 85 ? 14.647 -8.058 -9.161 1.00 84.88 85 TRP A O 1
ATOM 645 N N . SER A 1 86 ? 12.657 -9.103 -9.108 1.00 85.56 86 SER A N 1
ATOM 646 C CA . SER A 1 86 ? 13.182 -10.433 -8.768 1.00 85.56 86 SER A CA 1
ATOM 647 C C . SER A 1 86 ? 13.207 -11.408 -9.947 1.00 85.56 86 SER A C 1
ATOM 649 O O . SER A 1 86 ? 13.436 -12.594 -9.740 1.00 85.56 86 SER A O 1
ATOM 651 N N . GLY A 1 87 ? 12.922 -10.939 -11.167 1.00 87.62 87 GLY A N 1
ATOM 652 C CA . GLY A 1 87 ? 12.704 -11.804 -12.334 1.00 87.62 87 GLY A CA 1
ATOM 653 C C . GLY A 1 87 ? 11.261 -12.287 -12.503 1.00 87.62 87 GLY A C 1
ATOM 654 O O . GLY A 1 87 ? 10.945 -12.863 -13.537 1.00 87.62 87 GLY A O 1
ATOM 655 N N . GLU A 1 88 ? 10.389 -12.011 -11.532 1.00 90.25 88 GLU A N 1
ATOM 656 C CA . GLU A 1 88 ? 8.973 -12.385 -11.559 1.00 90.25 88 GLU A CA 1
ATOM 657 C C . GLU A 1 88 ? 8.088 -11.168 -11.850 1.00 90.25 88 GLU A C 1
ATOM 659 O O . GLU A 1 88 ? 8.446 -10.053 -11.452 1.00 90.25 88 GLU A O 1
ATOM 664 N N . PRO A 1 89 ? 6.913 -11.355 -12.479 1.00 93.06 89 PRO A 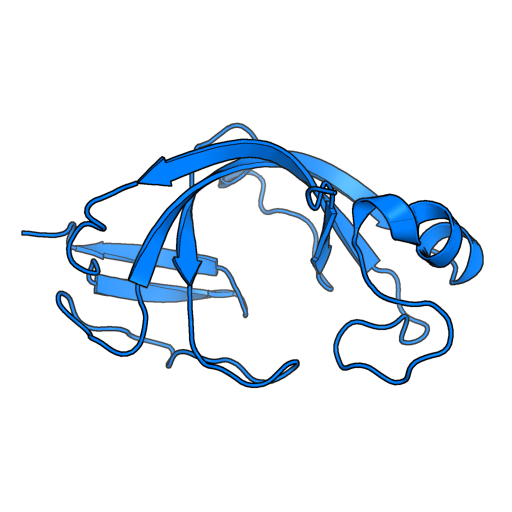N 1
ATOM 665 C CA . PRO A 1 89 ? 5.979 -10.266 -12.706 1.00 93.06 89 PRO A CA 1
ATOM 666 C C . PRO A 1 89 ? 5.557 -9.558 -11.414 1.00 93.06 89 PRO A C 1
ATOM 668 O O . PRO A 1 89 ? 5.285 -10.187 -10.389 1.00 93.06 89 PRO A O 1
ATOM 671 N N . MET A 1 90 ? 5.443 -8.232 -11.479 1.00 94.12 90 MET A N 1
ATOM 672 C CA . MET A 1 90 ? 5.070 -7.393 -10.340 1.00 94.12 90 MET A CA 1
ATOM 673 C C . MET A 1 90 ? 3.830 -6.553 -10.634 1.00 94.12 90 MET A C 1
ATOM 675 O O . MET A 1 90 ? 3.562 -6.166 -11.770 1.00 94.12 90 MET A O 1
ATOM 679 N N . TYR A 1 91 ? 3.103 -6.215 -9.574 1.00 95.56 91 TYR A N 1
ATOM 680 C CA . TYR A 1 91 ? 1.891 -5.407 -9.630 1.00 95.56 91 TYR A CA 1
ATOM 681 C C . TYR A 1 91 ? 2.125 -4.092 -8.892 1.00 95.56 91 TYR A C 1
ATOM 683 O O . TYR A 1 91 ? 2.478 -4.086 -7.712 1.00 95.56 91 TYR A O 1
ATOM 691 N N . GLY A 1 92 ? 1.928 -2.975 -9.582 1.00 96.62 92 GLY A N 1
ATOM 692 C CA . GLY A 1 92 ? 1.876 -1.648 -8.984 1.00 96.62 92 GLY A CA 1
ATOM 693 C C . GLY A 1 92 ? 0.432 -1.259 -8.715 1.00 96.62 92 GLY A C 1
ATOM 694 O O . GLY A 1 92 ? -0.327 -1.006 -9.650 1.00 96.62 92 GLY A O 1
ATOM 695 N N . TRP A 1 93 ? 0.037 -1.188 -7.449 1.00 97.12 93 TRP A N 1
ATOM 696 C CA . TRP A 1 93 ? -1.283 -0.683 -7.088 1.00 97.12 93 TRP A CA 1
ATOM 697 C C . TRP A 1 93 ? -1.283 0.835 -7.234 1.00 97.12 93 TRP A C 1
ATOM 699 O O . TRP A 1 93 ? -0.526 1.531 -6.551 1.00 97.12 93 TRP A O 1
ATOM 709 N N . ARG A 1 94 ? -2.115 1.352 -8.140 1.00 97.69 94 ARG A N 1
ATOM 710 C CA . ARG A 1 94 ? -2.187 2.786 -8.434 1.00 97.69 94 ARG A CA 1
ATOM 711 C C . ARG A 1 94 ? -2.856 3.534 -7.298 1.00 97.69 94 ARG A C 1
ATOM 713 O O . ARG A 1 94 ? -4.040 3.337 -7.032 1.00 97.69 94 ARG A O 1
ATOM 720 N N . VAL A 1 95 ? -2.090 4.397 -6.642 1.00 97.62 95 VAL A N 1
ATOM 721 C CA . VAL A 1 95 ? -2.574 5.290 -5.591 1.00 97.62 95 VAL A CA 1
ATOM 722 C C . VAL A 1 95 ? -3.380 6.408 -6.245 1.00 97.62 95 VAL A C 1
ATOM 724 O O . VAL A 1 95 ? -2.833 7.209 -7.002 1.00 97.62 95 VAL A O 1
ATOM 727 N N . LYS A 1 96 ? -4.676 6.472 -5.937 1.00 97.19 96 LYS A N 1
ATOM 728 C CA . LYS A 1 96 ? -5.585 7.518 -6.425 1.00 97.19 96 LYS A CA 1
ATOM 729 C C . LYS A 1 96 ? -5.703 8.673 -5.441 1.00 97.19 96 LYS A C 1
ATOM 731 O O . LYS A 1 96 ? -5.713 9.833 -5.842 1.00 97.19 96 LYS A O 1
ATOM 736 N N . HIS A 1 97 ? -5.831 8.354 -4.158 1.00 96.88 97 HIS A N 1
ATOM 737 C CA . HIS A 1 97 ? -6.026 9.342 -3.105 1.00 96.88 97 HIS A CA 1
ATOM 738 C C . HIS A 1 97 ? -5.410 8.859 -1.795 1.00 96.88 97 HIS A C 1
ATOM 740 O O . HIS A 1 97 ? -5.409 7.661 -1.512 1.00 96.88 97 HIS A O 1
ATOM 746 N N . THR A 1 98 ? -4.911 9.798 -1.002 1.00 96.88 98 THR A N 1
ATOM 747 C CA . THR A 1 98 ? -4.407 9.557 0.348 1.00 96.88 98 THR A CA 1
ATOM 748 C C . THR A 1 98 ? -4.920 10.647 1.263 1.00 96.88 98 THR A C 1
ATOM 750 O O . THR A 1 98 ? -4.852 11.825 0.907 1.00 96.88 98 THR A O 1
ATOM 753 N N . GLU A 1 99 ? -5.344 10.255 2.451 1.00 96.62 99 GLU A N 1
ATOM 754 C CA . GLU A 1 99 ? -5.711 11.167 3.521 1.00 96.62 99 GLU A CA 1
ATOM 755 C C . GLU A 1 99 ? -4.820 10.870 4.721 1.00 96.62 99 GLU A C 1
ATOM 757 O O . GLU A 1 99 ? -4.680 9.713 5.109 1.00 96.62 99 GLU A O 1
ATOM 762 N N . THR A 1 100 ? -4.207 11.901 5.294 1.00 96.06 100 THR A N 1
ATOM 763 C CA . THR A 1 100 ? -3.390 11.772 6.504 1.00 96.06 100 THR A CA 1
ATOM 764 C C . THR A 1 100 ? -4.210 12.220 7.700 1.00 96.06 100 THR A C 1
ATOM 766 O O . THR A 1 100 ? -4.823 13.287 7.658 1.00 96.06 100 THR A O 1
ATOM 769 N N . TRP A 1 101 ? -4.182 11.450 8.784 1.00 95.56 101 TRP A N 1
ATOM 770 C CA . TRP A 1 101 ? -4.913 11.772 10.008 1.00 95.56 101 TRP A CA 1
ATOM 771 C C . TRP A 1 101 ? -3.968 12.213 11.122 1.00 95.56 101 TRP A C 1
ATOM 773 O O . TRP A 1 101 ? -3.028 11.501 11.473 1.00 95.56 101 TRP A O 1
ATOM 783 N N . ILE A 1 102 ? -4.225 13.403 11.671 1.00 92.56 102 ILE A N 1
ATOM 784 C CA . ILE A 1 102 ? -3.522 13.963 12.828 1.00 92.56 102 ILE A CA 1
ATOM 785 C C . ILE A 1 102 ? -4.583 14.602 13.745 1.00 92.56 102 ILE A C 1
ATOM 787 O O . ILE A 1 102 ? -5.215 15.573 13.327 1.00 92.56 102 ILE A O 1
ATOM 791 N N . PRO A 1 103 ? -4.789 14.097 14.977 1.00 93.31 103 PRO A N 1
ATOM 792 C CA . PRO A 1 103 ? -4.074 12.978 15.594 1.00 93.31 103 PRO A CA 1
ATOM 793 C C . PRO A 1 103 ? -4.405 11.625 14.940 1.00 93.31 103 PRO A C 1
ATOM 795 O O . PRO A 1 103 ? -5.480 11.442 14.371 1.00 93.31 103 PRO A O 1
ATOM 798 N N . SER A 1 104 ? -3.478 10.670 15.038 1.00 93.19 104 SER A N 1
ATOM 799 C CA . SER A 1 104 ? -3.739 9.283 14.644 1.00 93.19 104 SER A CA 1
ATOM 800 C C . SER A 1 104 ? -4.762 8.652 15.594 1.00 93.19 104 SER A C 1
ATOM 802 O O . SER A 1 104 ? -4.580 8.759 16.811 1.00 93.19 104 SER A O 1
ATOM 804 N N . PRO A 1 105 ? -5.812 7.984 15.086 1.00 94.12 105 PRO A N 1
ATOM 805 C CA . PRO A 1 105 ? -6.738 7.260 15.945 1.00 94.12 105 PRO A CA 1
ATOM 806 C C . PRO A 1 105 ? -6.059 6.027 16.567 1.00 94.12 105 PRO A C 1
ATOM 808 O O . PRO A 1 105 ? -5.016 5.577 16.071 1.00 94.12 105 PRO A O 1
ATOM 811 N N . PRO A 1 106 ? -6.651 5.446 17.627 1.00 94.25 106 PRO A N 1
ATOM 812 C CA . PRO A 1 106 ? -6.198 4.174 18.172 1.00 94.25 106 PRO A CA 1
ATOM 813 C C . PRO A 1 106 ? -6.171 3.071 17.106 1.00 94.25 106 PRO A C 1
ATOM 815 O O . PRO A 1 106 ? -6.962 3.067 16.159 1.00 94.25 106 PRO A O 1
ATOM 818 N N . MET A 1 107 ? -5.261 2.109 17.264 1.00 95.38 107 MET A N 1
ATOM 819 C CA . MET A 1 107 ? -5.206 0.948 16.377 1.00 95.38 107 MET A CA 1
ATOM 820 C C . MET A 1 107 ? -6.465 0.080 16.545 1.00 95.38 107 MET A C 1
ATOM 822 O O . MET A 1 107 ? -6.772 -0.314 17.672 1.00 95.38 107 MET A O 1
ATOM 826 N N . PRO A 1 108 ? -7.178 -0.274 15.460 1.00 96.38 108 PRO A N 1
ATOM 827 C CA . PRO A 1 108 ? -8.231 -1.282 15.521 1.00 96.38 108 PRO A CA 1
ATOM 828 C C . PRO A 1 108 ? -7.639 -2.684 15.713 1.00 96.38 108 PRO A C 1
ATOM 830 O O . PRO A 1 108 ? -6.449 -2.906 15.472 1.00 96.38 108 PRO A O 1
ATOM 833 N N . ALA A 1 109 ? -8.481 -3.656 16.069 1.00 95.88 109 ALA A N 1
ATOM 834 C CA . ALA A 1 109 ? -8.071 -5.055 15.991 1.00 95.88 109 ALA A CA 1
ATOM 835 C C . ALA A 1 109 ? -8.014 -5.506 14.523 1.00 95.88 109 ALA A C 1
ATOM 837 O O . ALA A 1 109 ? -8.933 -5.230 13.743 1.00 95.88 109 ALA A O 1
ATOM 838 N N . LEU A 1 110 ? -6.942 -6.207 14.155 1.00 96.19 110 LEU A N 1
ATOM 839 C CA . LEU A 1 110 ? -6.665 -6.638 12.786 1.00 96.19 110 LEU A CA 1
ATOM 840 C C . LEU A 1 110 ? -6.397 -8.143 12.711 1.00 96.19 110 LEU A C 1
ATOM 842 O O . LEU A 1 110 ? -5.707 -8.704 13.562 1.00 96.19 110 LEU A O 1
ATOM 846 N N . GLU A 1 111 ? -6.852 -8.771 11.629 1.00 96.12 111 GLU A N 1
ATOM 847 C CA . GLU A 1 111 ? -6.484 -10.138 11.246 1.00 96.12 111 GLU A CA 1
ATOM 848 C C . GLU A 1 111 ? -5.938 -10.157 9.816 1.00 96.12 111 GLU A C 1
ATOM 850 O O . GLU A 1 111 ? -6.522 -9.561 8.907 1.00 96.12 111 GLU A O 1
ATOM 855 N N . ARG A 1 112 ? -4.800 -10.819 9.606 1.00 94.56 112 ARG A N 1
ATOM 856 C CA . ARG A 1 112 ? -4.129 -10.872 8.308 1.00 94.56 112 ARG A CA 1
ATOM 857 C C . ARG A 1 112 ? -4.953 -11.663 7.292 1.00 94.56 112 ARG A C 1
ATOM 859 O O . ARG A 1 112 ? -5.333 -12.800 7.544 1.00 94.56 112 ARG A O 1
ATOM 866 N N . LEU A 1 113 ? -5.156 -11.068 6.118 1.00 91.12 113 LEU A N 1
ATOM 867 C CA . LEU A 1 113 ? -5.685 -11.744 4.930 1.00 91.12 113 LEU A CA 1
ATOM 868 C C . LEU A 1 113 ? -4.565 -12.084 3.946 1.00 91.12 113 LEU A C 1
ATOM 870 O O . LEU A 1 113 ? -4.496 -13.194 3.441 1.00 91.12 113 LEU A O 1
ATOM 874 N N . GLU A 1 114 ? -3.671 -11.124 3.712 1.00 87.31 114 GLU A N 1
ATOM 875 C CA . GLU A 1 114 ? -2.511 -11.253 2.828 1.00 87.31 114 GLU A CA 1
ATOM 876 C C . GLU A 1 114 ? -1.277 -10.672 3.518 1.00 87.31 114 GLU A C 1
ATOM 878 O O . GLU A 1 114 ? -1.371 -9.984 4.538 1.00 87.31 114 GLU A O 1
ATOM 883 N N . ARG A 1 115 ? -0.089 -10.846 2.929 1.00 85.19 115 ARG A N 1
ATOM 884 C CA . ARG A 1 115 ? 1.173 -10.316 3.490 1.00 85.19 115 ARG A CA 1
ATOM 885 C C . ARG A 1 115 ? 1.108 -8.833 3.900 1.00 85.19 115 ARG A C 1
ATOM 887 O O . ARG A 1 115 ? 1.809 -8.430 4.826 1.00 85.19 115 ARG A O 1
ATOM 894 N N . SER A 1 116 ? 0.275 -8.029 3.241 1.00 88.19 116 SER A N 1
ATOM 895 C CA . SER A 1 116 ? 0.125 -6.594 3.529 1.00 88.19 116 SER A CA 1
ATOM 896 C C . SER A 1 116 ? -1.330 -6.127 3.610 1.00 88.19 116 SER A C 1
ATOM 898 O O . SER A 1 116 ? -1.567 -4.924 3.573 1.00 88.19 116 SER A O 1
ATOM 900 N N . ILE A 1 117 ? -2.295 -7.048 3.696 1.00 92.88 117 ILE A N 1
ATOM 901 C CA . ILE A 1 117 ? -3.719 -6.715 3.815 1.00 92.88 117 ILE A CA 1
ATOM 902 C C . ILE A 1 117 ? -4.262 -7.374 5.068 1.00 92.88 117 ILE A C 1
ATOM 904 O O . ILE A 1 117 ? -4.060 -8.567 5.295 1.00 92.88 117 ILE A O 1
ATOM 908 N N . PHE A 1 118 ? -4.986 -6.586 5.849 1.00 94.69 118 PHE A N 1
ATOM 909 C CA . PHE A 1 118 ? -5.636 -7.024 7.067 1.00 94.69 118 PHE A CA 1
ATOM 910 C C . PHE A 1 118 ? -7.115 -6.677 7.009 1.00 94.69 118 PHE A C 1
ATOM 912 O O . PHE A 1 118 ? -7.510 -5.646 6.464 1.00 94.69 118 PHE A O 1
ATOM 919 N N . ARG A 1 119 ? -7.929 -7.537 7.606 1.00 94.56 119 ARG A N 1
ATOM 920 C CA . ARG A 1 119 ? -9.322 -7.261 7.916 1.00 94.56 119 ARG A CA 1
ATOM 921 C C . ARG A 1 119 ? -9.397 -6.594 9.282 1.00 94.56 119 ARG A C 1
ATOM 923 O O . ARG A 1 119 ? -8.807 -7.095 10.234 1.00 94.56 119 ARG A O 1
ATOM 930 N N . VAL A 1 120 ? -10.171 -5.519 9.384 1.00 94.25 120 VAL A N 1
ATOM 931 C CA . VAL A 1 120 ? -10.565 -4.952 10.678 1.00 94.25 120 VAL A CA 1
ATOM 932 C C . VAL A 1 120 ? -11.592 -5.883 11.318 1.00 94.25 120 VAL A C 1
ATOM 934 O O . VAL A 1 120 ? -12.640 -6.138 10.727 1.00 94.25 120 VAL A O 1
ATOM 937 N N . THR A 1 121 ? -11.285 -6.416 12.499 1.00 94.38 121 THR A N 1
ATOM 938 C CA . THR A 1 121 ? -12.184 -7.318 13.243 1.00 94.38 121 THR A CA 1
ATOM 939 C C . THR A 1 121 ? -12.932 -6.607 14.364 1.00 94.38 121 THR A C 1
ATOM 941 O O . THR A 1 121 ? -13.997 -7.064 14.765 1.00 94.38 121 THR A O 1
ATOM 944 N N . GLN A 1 122 ? -12.401 -5.482 14.845 1.00 89.44 122 GLN A N 1
ATOM 945 C CA . GLN A 1 122 ? -13.050 -4.593 15.806 1.00 89.44 122 GLN A CA 1
ATOM 946 C C . GLN A 1 122 ? -12.609 -3.153 15.506 1.00 89.44 122 GLN A C 1
ATOM 948 O O . GLN A 1 122 ? -11.404 -2.934 15.332 1.00 89.44 122 GLN A O 1
ATOM 953 N N . PRO A 1 123 ? -13.539 -2.186 15.401 1.00 79.12 123 PRO A N 1
ATOM 954 C CA . PRO A 1 123 ? -13.186 -0.784 15.193 1.00 79.12 123 PRO A CA 1
ATOM 955 C C . PRO A 1 123 ? -12.411 -0.218 16.399 1.00 79.12 123 PRO A C 1
ATOM 957 O O . PRO A 1 123 ? -12.453 -0.813 17.476 1.00 79.12 123 PRO A O 1
ATOM 960 N N . PRO A 1 124 ? -11.699 0.911 16.233 1.00 70.81 124 PRO A N 1
ATOM 961 C CA . PRO A 1 124 ? -11.101 1.614 17.364 1.00 70.81 124 PRO A CA 1
ATOM 962 C C . PRO A 1 124 ? -12.210 2.096 18.311 1.00 70.81 124 PRO A C 1
ATOM 964 O O . PRO A 1 124 ? -13.207 2.643 17.836 1.00 70.81 124 PRO A O 1
ATOM 967 N N . GLU A 1 125 ? -12.037 1.868 19.614 1.00 63.03 125 GLU A N 1
ATOM 968 C CA . GLU A 1 125 ? -12.874 2.453 20.677 1.00 63.03 125 GLU A CA 1
ATOM 969 C C . GLU A 1 125 ? -12.432 3.881 21.020 1.00 63.03 125 GLU A C 1
ATOM 971 O O . GLU A 1 125 ? -11.208 4.157 20.952 1.00 63.03 125 GLU A O 1
#

Secondary structure (DSSP, 8-state):
----EEEESSPPPGGGBTSEEEEEEE-PPTTS--S-SEE-TT-SSEEEEEEEEEEEEEEE-SHHHHHTTHHHH-PPTT---TTS--SS-EEEEEEEEEEE-SSPPPPPEEEEEETTEEEEEE---

Organism: Prototheca wickerhamii (NCBI:txid3111)

Foldseek 3Di:
DDAFWDKDLDWDPPVQAQDKDFDKAAPDDFLDLQDDQKDAWQDPRIFRFFTWHFHTKDKDQDLVSVQVCCVRHVDDPPDPTSRHDPNHMMITGGTDDTDGDPPTATGAIWGDPDSPDTDRPGDHD

pLDDT: mean 90.66, std 8.4, range [60.78, 97.81]